Protein AF-A0A3D4Z6A3-F1 (afdb_monomer_lite)

Foldseek 3Di:
DDDDPPPDDDPDPVVVVVVVVPQDAADQVQLVVLQVVLVVCVVVLNLVSSLVSLVVSCSNPVLDLVSLVSNLVSLVSVDPDDDPVSVVSNVVSVQSSVCSVPVVSVLVVLCPDPLLVVLLVLVVQLVVDPDDVSVVVSVVVLVVCPPSNPSSVVVVVVVVVVVCVVPVPDDPPDDPPDDDDDD

Secondary structure (DSSP, 8-state):
---------PPPHHHHHHHHHHSPP--HHHHHHHHHHHHHHHHTT-HHHHHHHHHHHHHH-TT-HHHHHHHHHHHHTT-SS--HHHHHHHHHHHHHHHHHH-HHHHHHHHHTSHHHHHHHHHHHHHHT-SSHHHHHHHHHHHHHTGGGGHHHHHHHHHHHHHHHHT-TT--TT--TTPPP---

Sequence (183 aa):
MSENPSSKRPWPNFLWTELMKETPPFDPKKALQHESKGDDLVRQGKFREAVAEYKKSEALNPERPEIYEKLIETHAHHEAEWSEEDFSDSMTWTMRRQELQNPRLRLVHETFSVEYREIHRLLQSLMMAGGEEQENQCLEKILEYGETAVVPMLHFLLSIKSLTEQNPDFDPGSDPSSPPLSS

Radius of gyration: 24.45 Å; chains: 1; bounding box: 58×48×70 Å

pLDDT: mean 79.14, std 19.01, range [31.8, 98.31]

Structure (mmCIF, N/CA/C/O backbone):
data_AF-A0A3D4Z6A3-F1
#
_entry.id   AF-A0A3D4Z6A3-F1
#
loop_
_atom_site.group_PDB
_atom_site.id
_atom_site.type_symbol
_atom_site.label_atom_id
_atom_site.label_alt_id
_atom_site.label_comp_id
_atom_site.label_asym_id
_atom_site.label_entity_id
_atom_site.label_seq_id
_atom_site.pdbx_PDB_ins_code
_atom_site.Cartn_x
_atom_site.Cartn_y
_atom_site.Cartn_z
_atom_site.occupancy
_atom_site.B_iso_or_equiv
_atom_site.auth_seq_id
_atom_site.auth_comp_id
_atom_site.auth_asym_id
_atom_site.auth_atom_id
_atom_site.pdbx_PDB_model_num
ATOM 1 N N . MET A 1 1 ? -29.209 33.368 6.921 1.00 32.88 1 MET A N 1
ATOM 2 C CA . MET A 1 1 ? -28.791 32.195 6.122 1.00 32.88 1 MET A CA 1
ATOM 3 C C . MET A 1 1 ? -27.405 31.795 6.597 1.00 32.88 1 MET A C 1
ATOM 5 O O . MET A 1 1 ? -26.478 32.567 6.420 1.00 32.88 1 MET A O 1
ATOM 9 N N . SER A 1 2 ? -27.358 30.878 7.561 1.00 35.69 2 SER A N 1
ATOM 10 C CA . SER A 1 2 ? -27.086 29.435 7.394 1.00 35.69 2 SER A CA 1
ATOM 11 C C . SER A 1 2 ? -25.588 29.146 7.498 1.00 35.69 2 SER A C 1
ATOM 13 O O . SER A 1 2 ? -24.849 29.212 6.518 1.00 35.69 2 SER A O 1
ATOM 15 N N . GLU A 1 3 ? -25.182 28.856 8.730 1.00 33.69 3 GLU A N 1
ATOM 16 C CA . GLU A 1 3 ? -23.912 28.239 9.096 1.00 33.69 3 GLU A CA 1
ATOM 17 C C . GLU A 1 3 ? -23.702 26.941 8.302 1.00 33.69 3 GLU A C 1
ATOM 19 O O . GLU A 1 3 ? -24.630 26.145 8.155 1.00 33.69 3 GLU A O 1
ATOM 24 N N . ASN A 1 4 ? -22.480 26.712 7.816 1.00 31.80 4 ASN A N 1
ATOM 25 C CA . ASN A 1 4 ? -22.032 25.388 7.392 1.00 31.80 4 ASN A CA 1
ATOM 26 C C . ASN A 1 4 ? -21.070 24.837 8.465 1.00 31.80 4 ASN A C 1
ATOM 28 O O . ASN A 1 4 ? -19.925 25.293 8.546 1.00 31.80 4 ASN A O 1
ATOM 32 N N . PRO A 1 5 ? -21.507 23.890 9.312 1.00 39.41 5 PRO A N 1
ATOM 33 C CA . PRO A 1 5 ? -20.696 23.337 10.382 1.00 39.41 5 PRO A CA 1
ATOM 34 C C . PRO A 1 5 ? -19.838 22.186 9.841 1.00 39.41 5 PRO A C 1
ATOM 36 O O . PRO A 1 5 ? -20.183 21.014 9.959 1.00 39.41 5 PRO A O 1
ATOM 39 N N . SER A 1 6 ? -18.694 22.503 9.235 1.00 36.62 6 SER A N 1
ATOM 40 C CA . SER A 1 6 ? -17.632 21.514 8.949 1.00 36.62 6 SER A CA 1
ATOM 41 C C . SER A 1 6 ? -16.214 22.066 9.139 1.00 36.62 6 SER A C 1
ATOM 43 O O . SER A 1 6 ? -15.229 21.429 8.781 1.00 36.62 6 SER A O 1
ATOM 45 N N . SER A 1 7 ? -16.078 23.211 9.812 1.00 44.72 7 SER A N 1
ATOM 46 C CA . SER A 1 7 ? -14.811 23.649 10.397 1.00 44.72 7 SER A CA 1
ATOM 47 C C . SER A 1 7 ? -14.502 22.827 11.657 1.00 44.72 7 SER A C 1
ATOM 49 O O . SER A 1 7 ? -14.755 23.267 12.781 1.00 44.72 7 SER A O 1
ATOM 51 N N . LYS A 1 8 ? -13.975 21.609 11.501 1.00 40.44 8 LYS A N 1
ATOM 52 C CA . LYS A 1 8 ? -13.436 20.830 12.625 1.00 40.44 8 LYS A CA 1
ATOM 53 C C . LYS A 1 8 ? -11.992 20.412 12.340 1.00 40.44 8 LYS A C 1
ATOM 55 O O . LYS A 1 8 ? -11.734 19.357 11.788 1.00 40.44 8 LYS A O 1
ATOM 60 N N . ARG A 1 9 ? -11.107 21.309 12.798 1.00 38.12 9 ARG A N 1
ATOM 61 C CA . ARG A 1 9 ? -9.661 21.201 13.076 1.00 38.12 9 ARG A CA 1
ATOM 62 C C . ARG A 1 9 ? -8.743 20.861 11.885 1.00 38.12 9 ARG A C 1
ATOM 64 O O . ARG A 1 9 ? -8.628 19.693 11.534 1.00 38.12 9 ARG A O 1
ATOM 71 N N . PRO A 1 10 ? -8.011 21.842 11.314 1.00 37.41 10 PRO A N 1
ATOM 72 C CA . PRO A 1 10 ? -6.866 21.518 10.472 1.00 37.41 10 PRO A CA 1
ATOM 73 C C . PRO A 1 10 ? -5.794 20.872 11.360 1.00 37.41 10 PRO A C 1
ATOM 75 O O . PRO A 1 10 ? -5.554 21.338 12.477 1.00 37.41 10 PRO A O 1
ATOM 78 N N . TRP A 1 11 ? -5.179 19.785 10.898 1.00 34.56 11 TRP A N 1
ATOM 79 C CA . TRP A 1 11 ? -4.056 19.164 11.603 1.00 34.56 11 TRP A CA 1
ATOM 80 C C . TRP A 1 11 ? -2.927 20.178 11.849 1.00 34.56 11 TRP A C 1
ATOM 82 O O . TRP A 1 11 ? -2.857 21.186 11.135 1.00 34.56 11 TRP A O 1
ATOM 92 N N . PRO A 1 12 ? -2.033 19.938 12.830 1.00 40.72 12 PRO A N 1
ATOM 93 C CA . PRO A 1 12 ? -0.896 20.813 13.079 1.00 40.72 12 PRO A CA 1
ATOM 94 C C . PRO A 1 12 ? -0.145 21.087 11.775 1.00 40.72 12 PRO A C 1
ATOM 96 O O . PRO A 1 12 ? 0.297 20.159 11.101 1.00 40.72 12 PRO A O 1
ATOM 99 N N . ASN A 1 13 ? -0.012 22.369 11.428 1.00 44.50 13 ASN A N 1
ATOM 100 C CA . ASN A 1 13 ? 0.538 22.853 10.156 1.00 44.50 13 ASN A CA 1
ATOM 101 C C . ASN A 1 13 ? 1.899 22.209 9.802 1.00 44.50 13 ASN A C 1
ATOM 103 O O . ASN A 1 13 ? 2.222 22.056 8.632 1.00 44.50 13 ASN A O 1
ATOM 107 N N . PHE A 1 14 ? 2.660 21.789 10.820 1.00 48.56 14 PHE A N 1
ATOM 108 C CA . PHE A 1 14 ? 3.956 21.122 10.701 1.00 48.56 14 PHE A CA 1
ATOM 109 C C . PHE A 1 14 ? 3.885 19.701 10.102 1.00 48.56 14 PHE A C 1
ATOM 111 O O . PHE A 1 14 ? 4.704 19.365 9.250 1.00 48.56 14 PHE A O 1
ATOM 118 N N . LEU A 1 15 ? 2.890 18.886 10.484 1.00 44.31 15 LEU A N 1
ATOM 119 C CA . LEU A 1 15 ? 2.726 17.521 9.955 1.00 44.31 15 LEU A CA 1
ATOM 120 C C . LEU A 1 15 ? 2.348 17.549 8.469 1.00 44.31 15 LEU A C 1
ATOM 122 O O . LEU A 1 15 ? 2.907 16.800 7.676 1.00 44.31 15 LEU A O 1
ATOM 126 N N . TRP A 1 16 ? 1.474 18.479 8.074 1.00 43.03 16 TRP A N 1
ATOM 127 C CA . TRP A 1 16 ? 1.126 18.698 6.668 1.00 43.03 16 TRP A CA 1
ATOM 128 C C . TRP A 1 16 ? 2.313 19.165 5.825 1.00 43.03 16 TRP A C 1
ATOM 130 O O . TRP A 1 16 ? 2.461 18.727 4.688 1.00 43.03 16 TRP A O 1
ATOM 140 N N . THR A 1 17 ? 3.158 20.055 6.356 1.00 47.03 17 THR A N 1
ATOM 141 C CA . THR A 1 17 ? 4.336 20.545 5.626 1.00 47.03 17 THR A CA 1
ATOM 142 C C . THR A 1 17 ? 5.420 19.491 5.457 1.00 47.03 17 THR A C 1
ATOM 144 O O . THR A 1 17 ? 6.102 19.510 4.436 1.00 47.03 17 THR A O 1
ATOM 147 N N . GLU A 1 18 ? 5.584 18.587 6.423 1.00 44.62 18 GLU A N 1
ATOM 148 C CA . GLU A 1 18 ? 6.574 17.513 6.326 1.00 44.62 18 GLU A CA 1
ATOM 149 C C . GLU A 1 18 ? 6.076 16.395 5.398 1.00 44.62 18 GLU A C 1
ATOM 151 O O . GLU A 1 18 ? 6.792 16.000 4.482 1.00 44.62 18 GLU A O 1
ATOM 156 N N . LEU A 1 19 ? 4.796 16.014 5.510 1.00 44.91 19 LEU A N 1
ATOM 157 C CA . LEU A 1 19 ? 4.151 15.068 4.594 1.00 44.91 19 LEU A CA 1
ATOM 158 C C . LEU A 1 19 ? 4.207 15.561 3.135 1.00 44.91 19 LEU A C 1
ATOM 160 O O . LEU A 1 19 ? 4.555 14.799 2.240 1.00 44.91 19 LEU A O 1
ATOM 164 N N . MET A 1 20 ? 3.939 16.852 2.890 1.00 50.41 20 MET A N 1
ATOM 165 C CA . MET A 1 20 ? 4.001 17.434 1.541 1.00 50.41 20 MET A CA 1
ATOM 166 C C . MET A 1 20 ? 5.423 17.578 0.976 1.00 50.41 20 MET A C 1
ATOM 168 O O . MET A 1 20 ? 5.575 17.697 -0.239 1.00 50.41 20 MET A O 1
ATOM 172 N N . LYS A 1 21 ? 6.465 17.593 1.820 1.00 54.28 21 LYS A N 1
ATOM 173 C CA . LYS A 1 21 ? 7.863 17.603 1.356 1.00 54.28 21 LYS A CA 1
ATOM 174 C C . LYS A 1 21 ? 8.320 16.235 0.867 1.00 54.28 21 LYS A C 1
ATOM 176 O O . LYS A 1 21 ? 9.133 16.179 -0.052 1.00 54.28 21 LYS A O 1
ATOM 181 N N . GLU A 1 22 ? 7.835 15.165 1.490 1.00 54.81 22 GLU A N 1
ATOM 182 C CA . GLU A 1 22 ? 8.218 13.797 1.134 1.00 54.81 22 GLU A CA 1
ATOM 183 C C . GLU A 1 22 ? 7.355 13.210 0.015 1.00 54.81 22 GLU A C 1
ATOM 185 O O . GLU A 1 22 ? 7.811 12.327 -0.710 1.00 54.81 22 GLU A O 1
ATOM 190 N N . THR A 1 23 ? 6.140 13.727 -0.198 1.00 55.72 23 THR A N 1
ATOM 191 C CA . THR A 1 23 ? 5.324 13.337 -1.352 1.00 55.72 23 THR A CA 1
ATOM 192 C C . THR A 1 23 ? 5.882 13.947 -2.640 1.00 55.72 23 THR A C 1
ATOM 194 O O . THR A 1 23 ? 5.944 15.178 -2.751 1.00 55.72 23 THR A O 1
ATOM 197 N N . PRO A 1 24 ? 6.240 13.135 -3.652 1.00 65.44 24 PRO A N 1
ATOM 198 C CA . PRO A 1 24 ? 6.559 13.647 -4.976 1.00 65.44 24 PRO A CA 1
ATOM 199 C C . PRO A 1 24 ? 5.404 14.517 -5.499 1.00 65.44 24 PRO A C 1
ATOM 201 O O . PRO A 1 24 ? 4.237 14.196 -5.258 1.00 65.44 24 PRO A O 1
ATOM 204 N N . PRO A 1 25 ? 5.689 15.620 -6.215 1.00 78.38 25 PRO A N 1
ATOM 205 C CA . PRO A 1 25 ? 4.638 16.478 -6.736 1.00 78.38 25 PRO A CA 1
ATOM 206 C C . PRO A 1 25 ? 3.747 15.685 -7.692 1.00 78.38 25 PRO A C 1
ATOM 208 O O . PRO A 1 25 ? 4.218 15.161 -8.701 1.00 78.38 25 PRO A O 1
ATOM 211 N N . PHE A 1 26 ? 2.456 15.626 -7.378 1.00 86.75 26 PHE A N 1
ATOM 212 C CA . PHE A 1 26 ? 1.457 15.006 -8.235 1.00 86.75 26 PHE A CA 1
ATOM 213 C C . PHE A 1 26 ? 1.361 15.768 -9.566 1.00 86.75 26 PHE A C 1
ATOM 215 O O . PHE A 1 26 ? 0.979 16.939 -9.599 1.00 86.75 26 PHE A O 1
ATOM 222 N N . ASP A 1 27 ? 1.714 15.108 -10.669 1.00 92.50 27 ASP A N 1
ATOM 223 C CA . ASP A 1 27 ? 1.652 15.673 -12.021 1.00 92.50 27 ASP A CA 1
ATOM 224 C C . ASP A 1 27 ? 1.249 14.587 -13.031 1.00 92.50 27 ASP A C 1
ATOM 226 O O . ASP A 1 27 ? 2.104 13.913 -13.618 1.00 92.50 27 ASP A O 1
ATOM 230 N N . PRO A 1 28 ? -0.061 14.428 -13.290 1.00 92.69 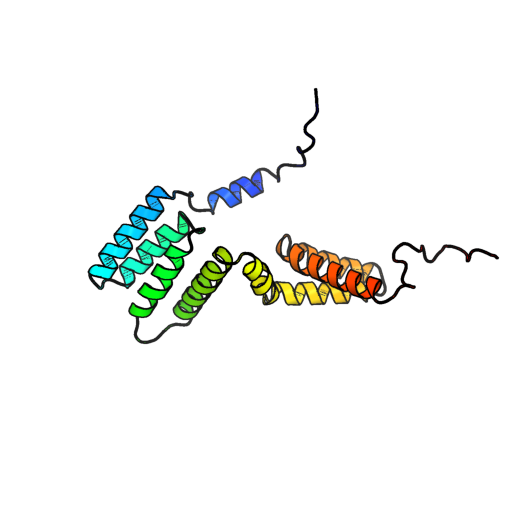28 PRO A N 1
ATOM 231 C CA . PRO A 1 28 ? -0.567 13.425 -14.220 1.00 92.69 28 PRO A CA 1
ATOM 232 C C . PRO A 1 28 ? -0.039 13.574 -15.647 1.00 92.69 28 PRO A C 1
ATOM 234 O O . PRO A 1 28 ? 0.096 12.578 -16.352 1.00 92.69 28 PRO A O 1
ATOM 237 N N . LYS A 1 29 ? 0.265 14.796 -16.104 1.00 94.81 29 LYS A N 1
ATOM 238 C CA . LYS A 1 29 ? 0.759 15.006 -17.473 1.00 94.81 29 LYS A CA 1
ATOM 239 C C . LYS A 1 29 ? 2.190 14.517 -17.599 1.00 94.81 29 LYS A C 1
ATOM 241 O O . LYS A 1 29 ? 2.522 13.836 -18.567 1.00 94.81 29 LYS A O 1
ATOM 246 N N . LYS A 1 30 ? 3.027 14.852 -16.621 1.00 94.75 30 LYS A N 1
ATOM 247 C CA . LYS A 1 30 ? 4.406 14.373 -16.567 1.00 94.75 30 LYS A CA 1
ATOM 248 C C . LYS A 1 30 ? 4.463 12.865 -16.318 1.00 94.75 30 LYS A C 1
ATOM 250 O O . LYS A 1 30 ? 5.307 12.199 -16.911 1.00 94.75 30 LYS A O 1
ATOM 255 N N . ALA A 1 31 ? 3.529 12.314 -15.542 1.00 95.25 31 ALA A N 1
ATOM 256 C CA . ALA A 1 31 ? 3.371 10.869 -15.393 1.00 95.25 31 ALA A CA 1
ATOM 257 C C . ALA A 1 31 ? 3.165 10.182 -16.757 1.00 95.25 31 ALA A C 1
ATOM 259 O O . ALA A 1 31 ? 3.951 9.317 -17.130 1.00 95.25 31 ALA A O 1
ATOM 260 N N . LEU A 1 32 ? 2.203 10.654 -17.564 1.00 96.06 32 LEU A N 1
ATOM 261 C CA . LEU A 1 32 ? 1.944 10.122 -18.914 1.00 96.06 32 LEU A CA 1
ATOM 262 C C . LEU A 1 32 ? 3.156 10.232 -19.861 1.00 96.06 32 LEU A C 1
ATOM 264 O O . LEU A 1 32 ? 3.332 9.392 -20.743 1.00 96.06 32 LEU A O 1
ATOM 268 N N . GLN A 1 33 ? 4.008 11.252 -19.696 1.00 97.12 33 GLN A N 1
ATOM 269 C CA . GLN A 1 33 ? 5.253 11.371 -20.468 1.00 97.12 33 GLN A CA 1
ATOM 270 C C . GLN A 1 33 ? 6.257 10.277 -20.094 1.00 97.12 33 GLN A C 1
ATOM 272 O O . GLN A 1 33 ? 6.865 9.674 -20.978 1.00 97.12 33 GLN A O 1
ATOM 277 N N . HIS A 1 34 ? 6.422 10.017 -18.795 1.00 97.81 34 HIS A N 1
ATOM 278 C CA . HIS A 1 34 ? 7.265 8.930 -18.304 1.00 97.81 34 HIS A CA 1
ATOM 279 C C . HIS A 1 34 ? 6.723 7.559 -18.729 1.00 97.81 34 HIS A C 1
ATOM 281 O O . HIS A 1 34 ? 7.496 6.727 -19.194 1.00 97.81 34 HIS A O 1
ATOM 287 N N . GLU A 1 35 ? 5.406 7.352 -18.679 1.00 97.69 35 GLU A N 1
ATOM 288 C CA . GLU A 1 35 ? 4.758 6.147 -19.210 1.00 97.69 35 GLU A CA 1
ATOM 289 C C . GLU A 1 35 ? 5.029 5.958 -20.705 1.00 97.69 35 GLU A C 1
ATOM 291 O O . GLU A 1 35 ? 5.516 4.906 -21.104 1.00 97.69 35 GLU A O 1
ATOM 296 N N . SER A 1 36 ? 4.806 6.991 -21.524 1.00 98.06 36 SER A N 1
ATOM 297 C CA . SER A 1 36 ? 5.052 6.912 -22.972 1.00 98.06 36 SER A CA 1
ATOM 298 C C . SER A 1 36 ? 6.518 6.586 -23.274 1.00 98.06 36 SER A C 1
ATOM 300 O O . SER A 1 36 ? 6.826 5.786 -24.152 1.00 98.06 36 SER A O 1
ATOM 302 N N . LYS A 1 37 ? 7.450 7.167 -22.510 1.00 98.12 37 LYS A N 1
ATOM 303 C CA . LYS A 1 37 ? 8.876 6.851 -22.629 1.00 98.12 37 LYS A CA 1
ATOM 304 C C . LYS A 1 37 ? 9.178 5.404 -22.220 1.00 98.12 37 LYS A C 1
ATOM 306 O O . LYS A 1 37 ? 10.009 4.763 -22.859 1.00 98.12 37 LYS A O 1
ATOM 311 N N . GLY A 1 38 ? 8.519 4.893 -21.182 1.00 97.81 38 GLY A N 1
ATOM 312 C CA . GLY A 1 38 ? 8.575 3.484 -20.799 1.00 97.81 38 GLY A CA 1
ATOM 313 C C . GLY A 1 38 ? 8.100 2.574 -21.932 1.00 97.81 38 GLY A C 1
ATOM 314 O O . GLY A 1 38 ? 8.827 1.657 -22.308 1.00 97.81 38 GLY A O 1
ATOM 315 N N . ASP A 1 39 ? 6.964 2.891 -22.558 1.00 98.19 39 ASP A N 1
ATOM 316 C CA . ASP A 1 39 ? 6.419 2.141 -23.699 1.00 98.19 39 ASP A CA 1
ATOM 317 C C . ASP A 1 39 ? 7.407 2.106 -24.878 1.00 98.19 39 ASP A C 1
ATOM 319 O O . ASP A 1 39 ? 7.628 1.066 -25.506 1.00 98.19 39 ASP A O 1
ATOM 323 N N . ASP A 1 40 ? 8.058 3.233 -25.170 1.00 98.31 40 ASP A N 1
ATOM 324 C CA . ASP A 1 40 ? 9.091 3.334 -26.204 1.00 98.31 40 ASP A CA 1
ATOM 325 C C . ASP A 1 40 ? 10.314 2.455 -25.901 1.00 98.31 40 ASP A C 1
ATOM 327 O O . ASP A 1 40 ? 10.916 1.893 -26.821 1.00 98.31 40 ASP A O 1
ATOM 331 N N . LEU A 1 41 ? 10.692 2.340 -24.625 1.00 97.88 41 LEU A N 1
ATOM 332 C CA . LEU A 1 41 ? 11.811 1.518 -24.159 1.00 97.88 41 LEU A CA 1
ATOM 333 C C . LEU A 1 41 ? 11.465 0.025 -24.175 1.00 97.88 41 LEU A C 1
ATOM 335 O O . LEU A 1 41 ? 12.300 -0.776 -24.601 1.00 97.88 41 LEU A O 1
ATOM 339 N N . VAL A 1 42 ? 10.231 -0.349 -23.818 1.00 96.75 42 VAL A N 1
ATOM 340 C CA . VAL A 1 42 ? 9.718 -1.723 -23.967 1.00 96.75 42 VAL A CA 1
ATOM 341 C C . VAL A 1 42 ? 9.801 -2.161 -25.426 1.00 96.75 42 VAL A C 1
ATOM 343 O O . VAL A 1 42 ? 10.341 -3.224 -25.722 1.00 96.75 42 VAL A O 1
ATOM 346 N N . ARG A 1 43 ? 9.370 -1.306 -26.364 1.00 96.38 43 ARG A N 1
ATOM 347 C CA . ARG A 1 43 ? 9.466 -1.584 -27.810 1.00 96.38 43 ARG A CA 1
ATOM 348 C C . ARG A 1 43 ? 10.906 -1.751 -28.307 1.00 96.38 43 ARG A C 1
ATOM 350 O O . ARG A 1 43 ? 11.121 -2.388 -29.333 1.00 96.38 43 ARG A O 1
ATOM 357 N N . GLN A 1 44 ? 11.885 -1.197 -27.593 1.00 96.50 44 GLN A N 1
AT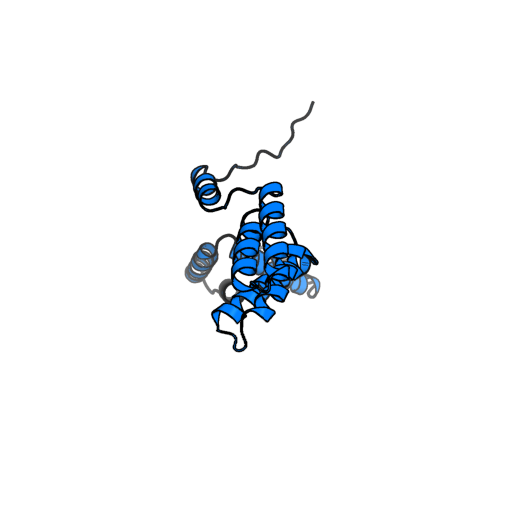OM 358 C CA . GLN A 1 44 ? 13.317 -1.373 -27.864 1.00 96.50 44 GLN A CA 1
ATOM 359 C C . GLN A 1 44 ? 13.928 -2.593 -27.149 1.00 96.50 44 GLN A C 1
ATOM 361 O O . GLN A 1 44 ? 15.123 -2.835 -27.301 1.00 96.50 44 GLN A O 1
ATOM 366 N N . GLY A 1 45 ? 13.153 -3.337 -26.351 1.00 94.31 45 GLY A N 1
ATOM 367 C CA . GLY A 1 45 ? 13.640 -4.441 -25.515 1.00 94.31 45 GLY A CA 1
ATOM 368 C C . GLY A 1 45 ? 14.430 -3.991 -24.279 1.00 94.31 45 GLY A C 1
ATOM 369 O O . GLY A 1 45 ? 15.097 -4.800 -23.639 1.00 94.31 45 GLY A O 1
ATOM 370 N N . LYS A 1 46 ? 14.384 -2.701 -23.928 1.00 95.62 46 LYS A N 1
ATOM 371 C CA . LYS A 1 46 ? 15.119 -2.111 -22.798 1.00 95.62 46 LYS A CA 1
ATOM 372 C C . LYS A 1 46 ? 14.277 -2.133 -21.523 1.00 95.62 46 LYS A C 1
ATOM 374 O O . LYS A 1 46 ? 13.932 -1.088 -20.973 1.00 95.62 46 LYS A O 1
ATOM 379 N N . PHE A 1 47 ? 13.946 -3.331 -21.048 1.00 93.69 47 PHE A N 1
ATOM 380 C CA . PHE A 1 47 ? 13.008 -3.526 -19.936 1.00 93.69 47 PHE A CA 1
ATOM 381 C C . PHE A 1 47 ? 13.449 -2.837 -18.635 1.00 93.69 47 PHE A C 1
ATOM 383 O O . PHE A 1 47 ? 12.634 -2.192 -17.984 1.00 93.69 47 PHE A O 1
ATOM 390 N N . ARG A 1 48 ? 14.747 -2.858 -18.297 1.00 92.00 48 ARG A N 1
ATOM 391 C CA . ARG A 1 48 ? 15.273 -2.192 -17.087 1.00 92.00 48 ARG A CA 1
ATOM 392 C C . ARG A 1 48 ? 15.012 -0.689 -17.076 1.00 92.00 48 ARG A C 1
ATOM 394 O O . ARG A 1 48 ? 14.562 -0.122 -16.083 1.00 92.00 48 ARG A O 1
ATOM 401 N N . GLU A 1 49 ? 15.324 -0.042 -18.195 1.00 95.12 49 GLU A N 1
ATOM 402 C CA . GLU A 1 49 ? 15.122 1.396 -18.363 1.00 95.12 49 GLU A CA 1
ATOM 403 C C . GLU A 1 49 ? 13.624 1.725 -18.388 1.00 95.12 49 GLU A C 1
ATOM 405 O O . GLU A 1 49 ? 13.214 2.735 -17.819 1.00 95.12 49 GLU A O 1
ATOM 410 N N . ALA A 1 50 ? 12.805 0.857 -18.993 1.00 97.25 50 ALA A N 1
ATOM 411 C CA . ALA A 1 50 ? 11.357 1.011 -19.012 1.00 97.25 50 ALA A CA 1
ATOM 412 C C . ALA A 1 50 ? 10.749 0.957 -17.601 1.00 97.25 50 ALA A C 1
ATOM 414 O O . ALA A 1 50 ? 10.005 1.867 -17.242 1.00 97.25 50 ALA A O 1
ATOM 415 N N . VAL A 1 51 ? 11.126 -0.023 -16.765 1.00 95.06 51 VAL A N 1
ATOM 416 C CA . VAL A 1 51 ? 10.696 -0.090 -15.353 1.00 95.06 51 VAL A CA 1
ATOM 417 C C . VAL A 1 51 ? 11.072 1.191 -14.607 1.00 95.06 51 VAL A C 1
ATOM 419 O O . VAL A 1 51 ? 10.250 1.743 -13.879 1.00 95.06 51 VAL A O 1
ATOM 422 N N . ALA A 1 52 ? 12.282 1.718 -14.819 1.00 95.06 52 ALA A N 1
ATOM 423 C CA . ALA A 1 52 ? 12.712 2.958 -14.175 1.00 95.06 52 ALA A CA 1
ATOM 424 C C . ALA A 1 52 ? 11.867 4.177 -14.592 1.00 95.06 52 ALA A C 1
ATOM 426 O O . ALA A 1 52 ? 11.632 5.068 -13.776 1.00 95.06 52 ALA A O 1
ATOM 427 N N . GLU A 1 53 ? 11.407 4.244 -15.843 1.00 97.69 53 GLU A N 1
ATOM 428 C CA . GLU A 1 53 ? 10.490 5.297 -16.292 1.00 97.69 53 GLU A CA 1
ATOM 429 C C . GLU A 1 53 ? 9.068 5.083 -15.759 1.00 97.69 53 GLU A C 1
ATOM 431 O O . GLU A 1 53 ? 8.444 6.035 -15.290 1.00 97.69 53 GLU A O 1
ATOM 436 N N . TYR A 1 54 ? 8.579 3.845 -15.704 1.00 97.25 54 TYR A N 1
ATOM 437 C CA . TYR A 1 54 ? 7.280 3.563 -15.101 1.00 97.25 54 TYR A CA 1
ATOM 438 C C . TYR A 1 54 ? 7.238 3.853 -13.596 1.00 97.25 54 TYR A C 1
ATOM 440 O O . TYR A 1 54 ? 6.263 4.447 -13.147 1.00 97.25 54 TYR A O 1
ATOM 448 N N . LYS A 1 55 ? 8.307 3.569 -12.834 1.00 95.19 55 LYS A N 1
ATOM 449 C CA . LYS A 1 55 ? 8.420 3.961 -11.412 1.00 95.19 55 LYS A CA 1
ATOM 450 C C . LYS A 1 55 ? 8.321 5.485 -11.233 1.00 95.19 55 LYS A C 1
ATOM 452 O O . LYS A 1 55 ? 7.705 5.970 -10.288 1.00 95.19 55 LYS A O 1
ATOM 457 N N . LYS A 1 56 ? 8.869 6.278 -12.166 1.00 95.81 56 LYS A N 1
ATOM 458 C CA . LYS A 1 56 ? 8.695 7.747 -12.154 1.00 95.81 56 LYS A CA 1
ATOM 459 C C . LYS A 1 56 ? 7.252 8.150 -12.446 1.00 95.81 56 LYS A C 1
ATOM 461 O O . LYS A 1 56 ? 6.754 9.089 -11.835 1.00 95.81 56 LYS A O 1
ATOM 466 N N . SER A 1 57 ? 6.586 7.465 -13.376 1.00 96.19 57 SER A N 1
ATOM 467 C CA . SER A 1 57 ? 5.166 7.697 -13.654 1.00 96.19 57 SER A CA 1
ATOM 468 C C . SER A 1 57 ? 4.292 7.359 -12.442 1.00 96.19 57 SER A C 1
ATOM 470 O O . SER A 1 57 ? 3.429 8.157 -12.088 1.00 96.19 57 SER A O 1
ATOM 472 N N . GLU A 1 58 ? 4.543 6.225 -11.785 1.00 94.69 58 GLU A N 1
ATOM 473 C CA . GLU A 1 58 ? 3.877 5.810 -10.544 1.00 94.69 58 GLU A CA 1
ATOM 474 C C . GLU A 1 58 ? 4.021 6.882 -9.457 1.00 94.69 58 GLU A C 1
ATOM 476 O O . GLU A 1 58 ? 3.022 7.323 -8.897 1.00 94.69 58 GLU A O 1
ATOM 481 N N . ALA A 1 59 ? 5.240 7.374 -9.217 1.00 91.62 59 ALA A N 1
ATOM 482 C CA . ALA A 1 59 ? 5.498 8.397 -8.204 1.00 91.62 59 ALA A CA 1
ATOM 483 C C . ALA A 1 59 ? 4.729 9.710 -8.449 1.00 91.62 59 ALA A C 1
ATOM 485 O O . ALA A 1 59 ? 4.361 10.402 -7.504 1.00 91.62 59 ALA A O 1
ATOM 486 N N . LEU A 1 60 ? 4.490 10.067 -9.715 1.00 93.50 60 LEU A N 1
ATOM 487 C CA . LEU A 1 60 ? 3.785 11.294 -10.101 1.00 93.50 60 LEU A CA 1
ATOM 488 C C . LEU A 1 60 ? 2.261 11.120 -10.162 1.00 93.50 60 LEU A C 1
ATOM 490 O O . LEU A 1 60 ? 1.538 12.115 -10.091 1.00 93.50 60 LEU A O 1
ATOM 494 N N . ASN A 1 61 ? 1.773 9.889 -10.341 1.00 91.44 61 ASN A N 1
ATOM 495 C CA . ASN A 1 61 ? 0.352 9.556 -10.355 1.00 91.44 61 ASN A CA 1
ATOM 496 C C . ASN A 1 61 ? 0.106 8.096 -9.903 1.00 91.44 61 ASN A C 1
ATOM 498 O O . ASN A 1 61 ? -0.089 7.214 -10.748 1.00 91.44 61 ASN A O 1
ATOM 502 N N . PRO A 1 62 ? 0.074 7.840 -8.581 1.00 88.94 62 PRO A N 1
ATOM 503 C CA . PRO A 1 62 ? -0.033 6.491 -8.013 1.00 88.94 62 PRO A CA 1
ATOM 504 C C . PRO A 1 62 ? -1.466 5.934 -7.999 1.00 88.94 62 PRO A C 1
ATOM 506 O O . PRO A 1 62 ? -1.711 4.835 -7.505 1.00 88.94 62 PRO A O 1
ATOM 509 N N . GLU A 1 63 ? -2.453 6.689 -8.486 1.00 89.31 63 GLU A N 1
ATOM 510 C CA . GLU A 1 63 ? -3.866 6.279 -8.473 1.00 89.31 63 GLU A CA 1
ATOM 511 C C . GLU A 1 63 ? -4.313 5.618 -9.780 1.00 89.31 63 GLU A C 1
ATOM 513 O O . GLU A 1 63 ? -5.498 5.362 -9.983 1.00 89.31 63 GLU A O 1
ATOM 518 N N . ARG A 1 64 ? -3.370 5.322 -10.677 1.00 91.19 64 ARG A N 1
ATOM 519 C CA . ARG A 1 64 ? -3.652 4.712 -11.974 1.00 91.19 64 ARG A CA 1
ATOM 520 C C . ARG A 1 64 ? -3.377 3.213 -11.975 1.00 91.19 64 ARG A C 1
ATOM 522 O O . ARG A 1 64 ? -2.214 2.831 -11.926 1.00 91.19 64 ARG A O 1
ATOM 529 N N . PRO A 1 65 ? -4.390 2.343 -12.110 1.00 90.56 65 PRO A N 1
ATOM 530 C CA . PRO A 1 65 ? -4.175 0.899 -12.187 1.00 90.56 65 PRO A CA 1
ATOM 531 C C . PRO A 1 65 ? -3.255 0.472 -13.340 1.00 90.56 65 PRO A C 1
ATOM 533 O O . PRO A 1 65 ? -2.515 -0.500 -13.201 1.00 90.56 65 PRO A O 1
ATOM 536 N N . GLU A 1 66 ? -3.282 1.198 -14.464 1.00 93.44 66 GLU A N 1
ATOM 537 C CA . GLU A 1 66 ? -2.567 0.813 -15.687 1.00 93.44 66 GLU A CA 1
ATOM 538 C C . GLU A 1 66 ? -1.045 0.864 -15.512 1.00 93.44 66 GLU A C 1
ATOM 540 O O . GLU A 1 66 ? -0.328 0.081 -16.135 1.00 93.44 66 GLU A O 1
ATOM 545 N N . ILE A 1 67 ? -0.530 1.755 -14.651 1.00 95.88 67 ILE A N 1
ATOM 546 C CA . ILE A 1 67 ? 0.921 1.856 -14.451 1.00 95.88 67 ILE A CA 1
ATOM 547 C C . ILE A 1 67 ? 1.475 0.620 -13.747 1.00 95.88 67 ILE A C 1
ATOM 549 O O . ILE A 1 67 ? 2.550 0.140 -14.095 1.00 95.88 67 ILE A O 1
ATOM 553 N N . TYR A 1 68 ? 0.711 0.064 -12.808 1.00 95.50 68 TYR A N 1
ATOM 554 C CA . TYR A 1 68 ? 1.077 -1.146 -12.082 1.00 95.50 68 TYR A CA 1
ATOM 555 C C . TYR A 1 68 ? 1.076 -2.369 -12.992 1.00 95.50 68 TYR A C 1
ATOM 557 O O . TYR A 1 68 ? 1.955 -3.215 -12.882 1.00 95.50 68 TYR A O 1
ATOM 565 N N . GLU A 1 69 ? 0.130 -2.449 -13.929 1.00 94.19 69 GLU A N 1
ATOM 566 C CA . GLU A 1 69 ? 0.126 -3.502 -14.946 1.00 94.19 69 GLU A CA 1
ATOM 567 C C . GLU A 1 69 ? 1.375 -3.431 -15.831 1.00 94.19 69 GLU A C 1
ATOM 569 O O . GLU A 1 69 ? 2.072 -4.435 -15.977 1.00 94.19 69 GLU A O 1
ATOM 574 N N . LYS A 1 70 ? 1.722 -2.233 -16.321 1.00 95.81 70 LYS A N 1
ATOM 575 C CA . LYS A 1 70 ? 2.946 -2.010 -17.105 1.00 95.81 70 LYS A CA 1
ATOM 576 C C . LYS A 1 70 ? 4.211 -2.352 -16.322 1.00 95.81 70 LYS A C 1
ATOM 578 O O . LYS A 1 70 ? 5.126 -2.944 -16.893 1.00 95.81 70 LYS A O 1
ATOM 583 N N . LEU A 1 71 ? 4.270 -2.000 -15.036 1.00 95.62 71 LEU A N 1
ATOM 584 C CA . LEU A 1 71 ? 5.386 -2.339 -14.151 1.00 95.62 71 LEU A CA 1
ATOM 585 C C . LEU A 1 71 ? 5.544 -3.853 -14.014 1.00 95.62 71 LEU A C 1
ATOM 587 O O . LEU A 1 71 ? 6.625 -4.355 -14.299 1.00 95.62 71 LEU A O 1
ATOM 591 N N . ILE A 1 72 ? 4.472 -4.572 -13.669 1.00 93.69 72 ILE A N 1
ATOM 592 C CA . ILE A 1 72 ? 4.483 -6.034 -13.497 1.00 93.69 72 ILE A CA 1
ATOM 593 C C . ILE A 1 72 ? 4.901 -6.738 -14.794 1.00 93.69 72 ILE A C 1
ATOM 595 O O . ILE A 1 72 ? 5.788 -7.589 -14.772 1.00 93.69 72 ILE A O 1
ATOM 599 N N . GLU A 1 73 ? 4.288 -6.382 -15.927 1.00 92.81 73 GLU A N 1
ATOM 600 C CA . GLU A 1 73 ? 4.581 -7.006 -17.223 1.00 92.81 73 GLU A CA 1
ATOM 601 C C . GLU A 1 73 ? 6.032 -6.754 -17.645 1.00 92.81 73 GLU A C 1
ATOM 603 O O . GLU A 1 73 ? 6.769 -7.678 -17.980 1.00 92.81 73 GLU A O 1
ATOM 608 N N . THR A 1 74 ? 6.472 -5.498 -17.579 1.00 93.25 74 THR A N 1
ATOM 609 C CA . THR A 1 74 ? 7.819 -5.108 -18.014 1.00 93.25 74 THR A CA 1
ATOM 610 C C . THR A 1 74 ? 8.894 -5.699 -17.113 1.00 93.25 74 THR A C 1
ATOM 612 O O . THR A 1 74 ? 9.946 -6.122 -17.592 1.00 93.25 74 THR A O 1
ATOM 615 N N . HIS A 1 75 ? 8.639 -5.735 -15.809 1.00 89.19 75 HIS A N 1
ATOM 616 C CA . HIS A 1 75 ? 9.550 -6.302 -14.826 1.00 89.19 75 HIS A CA 1
ATOM 617 C C . HIS A 1 75 ? 9.681 -7.821 -14.972 1.00 89.19 75 HIS A C 1
ATOM 619 O O . HIS A 1 75 ? 10.794 -8.333 -14.907 1.00 89.19 75 HIS A O 1
ATOM 625 N N . ALA A 1 76 ? 8.609 -8.533 -15.332 1.00 87.81 76 ALA A N 1
ATOM 626 C CA . ALA A 1 76 ? 8.682 -9.963 -15.640 1.00 87.81 76 ALA A CA 1
ATOM 627 C C . ALA A 1 76 ? 9.605 -10.293 -16.835 1.00 87.81 76 ALA A C 1
ATOM 629 O O . ALA A 1 76 ? 10.104 -11.412 -16.935 1.00 87.81 76 ALA A O 1
ATOM 630 N N . HIS A 1 77 ? 9.863 -9.330 -17.727 1.00 85.00 77 HIS A N 1
ATOM 631 C CA . HIS A 1 77 ? 10.813 -9.466 -18.838 1.00 85.00 77 HIS A CA 1
ATOM 632 C C . HIS A 1 77 ? 12.260 -9.090 -18.481 1.00 85.00 77 HIS A C 1
ATOM 634 O O . HIS A 1 77 ? 13.156 -9.259 -19.310 1.00 85.00 77 HIS A O 1
ATOM 640 N N . HIS A 1 78 ? 12.493 -8.546 -17.285 1.00 72.06 78 HIS A N 1
ATOM 641 C CA . HIS A 1 78 ? 13.776 -7.985 -16.884 1.00 72.06 78 HIS A CA 1
ATOM 642 C C . HIS A 1 78 ? 14.827 -9.066 -16.573 1.00 72.06 78 HIS A C 1
ATOM 644 O O . HIS A 1 78 ? 15.972 -8.897 -16.993 1.00 72.06 78 HIS A O 1
ATOM 650 N N . GLU A 1 79 ? 14.469 -10.181 -15.911 1.00 65.88 79 GLU A N 1
ATOM 651 C CA . GLU A 1 79 ? 15.439 -11.195 -15.449 1.00 65.88 79 GLU A CA 1
ATOM 652 C C . GLU A 1 79 ? 14.917 -12.646 -15.465 1.00 65.88 79 GLU A C 1
ATOM 654 O O . GLU A 1 79 ? 13.723 -12.909 -15.330 1.00 65.88 79 GLU A O 1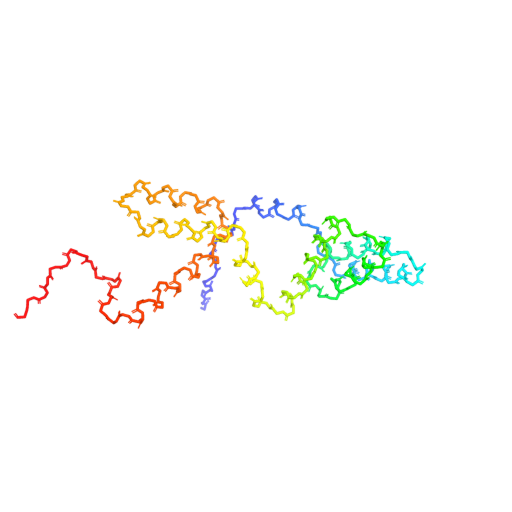
ATOM 659 N N . ALA A 1 80 ? 15.842 -13.602 -15.640 1.00 67.69 80 ALA A N 1
ATOM 660 C CA . ALA A 1 80 ? 15.561 -15.043 -15.641 1.00 67.69 80 ALA A CA 1
ATOM 661 C C . ALA A 1 80 ? 15.450 -15.645 -14.226 1.00 67.69 80 ALA A C 1
ATOM 663 O O . ALA A 1 80 ? 14.820 -16.689 -14.062 1.00 67.69 80 ALA A O 1
ATOM 664 N N . G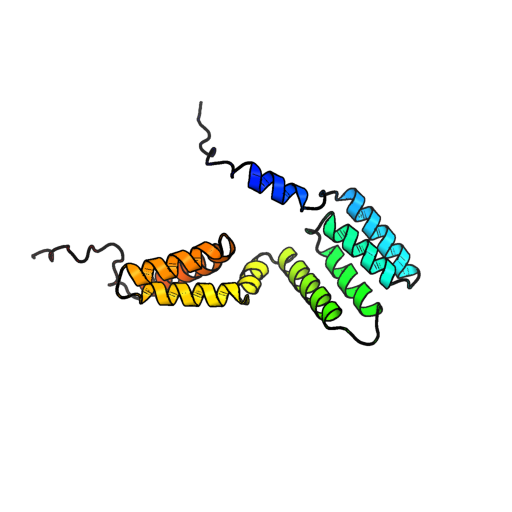LU A 1 81 ? 16.037 -14.992 -13.219 1.00 78.62 81 GLU A N 1
ATOM 665 C CA . GLU A 1 81 ? 15.895 -15.337 -11.802 1.00 78.62 81 GLU A CA 1
ATOM 666 C C . GLU A 1 81 ? 15.443 -14.095 -11.037 1.00 78.62 81 GLU A C 1
ATOM 668 O O . GLU A 1 81 ? 15.980 -13.016 -11.251 1.00 78.62 81 GLU A O 1
ATOM 673 N N . TRP A 1 82 ? 14.432 -14.235 -10.181 1.00 82.38 82 TRP A N 1
ATOM 674 C CA . TRP A 1 82 ? 13.917 -13.127 -9.378 1.00 82.38 82 TRP A CA 1
ATOM 675 C C . TRP A 1 82 ? 14.690 -13.014 -8.069 1.00 82.38 82 TRP A C 1
ATOM 677 O O . TRP A 1 82 ? 14.837 -14.006 -7.348 1.00 82.38 82 TRP A O 1
ATOM 687 N N . SER A 1 83 ? 15.125 -11.801 -7.731 1.00 86.94 83 SER A N 1
ATOM 688 C CA . SER A 1 83 ? 15.585 -11.490 -6.380 1.00 86.94 83 SER A CA 1
ATOM 689 C C . SER A 1 83 ? 14.411 -11.352 -5.398 1.00 86.94 83 SER A C 1
ATOM 691 O O . SER A 1 83 ? 13.237 -11.298 -5.772 1.00 86.94 83 SER A O 1
ATOM 693 N N . GLU A 1 84 ? 14.721 -11.285 -4.103 1.00 85.12 84 GLU A N 1
ATOM 694 C CA . GLU A 1 84 ? 13.719 -10.996 -3.069 1.00 85.12 84 GLU A CA 1
ATOM 695 C C . GLU A 1 84 ? 13.090 -9.603 -3.254 1.00 85.12 84 GLU A C 1
ATOM 697 O O . GLU A 1 84 ? 11.887 -9.430 -3.054 1.00 85.12 84 GLU A O 1
ATOM 702 N N . GLU A 1 85 ? 13.883 -8.628 -3.707 1.00 84.69 85 GLU A N 1
ATOM 703 C CA . GLU A 1 85 ? 13.413 -7.276 -4.022 1.00 84.69 85 GLU A CA 1
ATOM 704 C C . GLU A 1 85 ? 12.434 -7.297 -5.203 1.00 84.69 85 GLU A C 1
ATOM 706 O O . GLU A 1 85 ? 11.355 -6.717 -5.121 1.00 84.69 85 GLU A O 1
ATOM 711 N N . ASP A 1 86 ? 12.754 -8.056 -6.253 1.00 85.38 86 ASP A N 1
ATOM 712 C CA . ASP A 1 86 ? 11.897 -8.231 -7.430 1.00 85.38 86 ASP A CA 1
ATOM 713 C C . ASP A 1 86 ? 10.538 -8.841 -7.074 1.00 85.38 86 ASP A C 1
ATOM 715 O O . ASP A 1 86 ? 9.490 -8.391 -7.547 1.00 85.38 86 ASP A O 1
ATOM 719 N N . PHE A 1 87 ? 10.544 -9.853 -6.204 1.00 85.25 87 PHE A N 1
ATOM 720 C CA . PHE A 1 87 ? 9.315 -10.448 -5.694 1.00 85.25 87 PHE A CA 1
ATOM 721 C C . PHE A 1 87 ? 8.490 -9.438 -4.882 1.00 85.25 87 PHE A C 1
ATOM 723 O O . PHE A 1 87 ? 7.275 -9.337 -5.072 1.00 85.25 87 PHE A O 1
ATOM 730 N N . SER A 1 88 ? 9.146 -8.680 -4.001 1.00 85.06 88 SER A N 1
ATOM 731 C CA . SER A 1 88 ? 8.505 -7.667 -3.158 1.00 85.06 88 SER A CA 1
ATOM 732 C C . SER A 1 88 ? 7.862 -6.546 -3.983 1.00 85.06 88 SER A C 1
ATOM 734 O O . SER A 1 88 ? 6.692 -6.209 -3.767 1.00 85.06 88 SER A O 1
ATOM 736 N N . ASP A 1 89 ? 8.578 -6.012 -4.975 1.00 86.69 89 ASP A N 1
ATOM 737 C CA . ASP A 1 89 ? 8.079 -4.986 -5.897 1.00 86.69 89 ASP A CA 1
ATOM 738 C C . ASP A 1 89 ? 6.851 -5.495 -6.669 1.00 86.69 89 ASP A C 1
ATOM 740 O O . ASP A 1 89 ? 5.798 -4.851 -6.686 1.00 86.69 89 ASP A O 1
ATOM 744 N N . SER A 1 90 ? 6.946 -6.701 -7.237 1.00 89.00 90 SER A N 1
ATOM 745 C CA . SER A 1 90 ? 5.854 -7.324 -7.992 1.00 89.00 90 SER A CA 1
ATOM 746 C C . SER A 1 90 ? 4.600 -7.549 -7.138 1.00 89.00 90 SER A C 1
ATOM 748 O O . SER A 1 90 ? 3.473 -7.274 -7.576 1.00 89.00 90 SER A O 1
ATOM 750 N N . MET A 1 91 ? 4.779 -7.987 -5.887 1.00 88.31 91 MET A N 1
ATOM 751 C CA . MET A 1 91 ? 3.682 -8.136 -4.931 1.00 88.31 91 MET A CA 1
ATOM 752 C C . MET A 1 91 ? 3.053 -6.782 -4.601 1.00 88.31 91 MET A C 1
ATOM 754 O O . MET A 1 91 ? 1.829 -6.644 -4.636 1.00 88.31 91 MET A O 1
ATOM 758 N N . THR A 1 92 ? 3.882 -5.771 -4.346 1.00 87.44 92 THR A N 1
ATOM 759 C CA . THR A 1 92 ? 3.442 -4.408 -4.030 1.00 87.44 92 THR A CA 1
ATOM 760 C C . THR A 1 92 ? 2.585 -3.834 -5.153 1.00 87.44 92 THR A C 1
ATOM 762 O O . THR A 1 92 ? 1.456 -3.401 -4.911 1.00 87.44 92 THR A O 1
ATOM 765 N N . TRP A 1 93 ? 3.051 -3.905 -6.401 1.00 92.19 93 TRP A N 1
ATOM 766 C CA . TRP A 1 93 ? 2.279 -3.438 -7.553 1.00 92.19 93 TRP A CA 1
ATOM 767 C C . TRP A 1 93 ? 0.995 -4.235 -7.760 1.00 92.19 93 TRP A C 1
ATOM 769 O O . TRP A 1 93 ? -0.046 -3.662 -8.090 1.00 92.19 93 TRP A O 1
ATOM 779 N N . THR A 1 94 ? 1.037 -5.551 -7.540 1.00 90.25 94 THR A N 1
ATOM 780 C CA . THR A 1 94 ? -0.141 -6.414 -7.677 1.00 90.25 94 THR A CA 1
ATOM 781 C C . THR A 1 94 ? -1.220 -6.046 -6.667 1.00 90.25 94 THR A C 1
ATOM 783 O O . THR A 1 94 ? -2.371 -5.841 -7.067 1.00 90.25 94 THR A O 1
ATOM 786 N N . MET A 1 95 ? -0.857 -5.911 -5.389 1.00 85.75 95 MET A N 1
ATOM 787 C CA . MET A 1 95 ? -1.775 -5.475 -4.334 1.00 85.75 95 MET A CA 1
ATOM 788 C C . MET A 1 95 ? -2.330 -4.093 -4.656 1.00 85.75 95 MET A C 1
ATOM 790 O O . MET A 1 95 ? -3.545 -3.894 -4.650 1.00 85.75 95 MET A O 1
ATOM 794 N N . ARG A 1 96 ? -1.458 -3.155 -5.039 1.00 87.88 96 ARG A N 1
ATOM 795 C CA . ARG A 1 96 ? -1.865 -1.780 -5.304 1.00 87.88 96 ARG A CA 1
ATOM 796 C C . ARG A 1 96 ? -2.844 -1.669 -6.471 1.00 87.88 96 ARG A C 1
ATOM 798 O O . ARG A 1 96 ? -3.867 -0.994 -6.358 1.00 87.88 96 ARG A O 1
ATOM 805 N N . ARG A 1 97 ? -2.593 -2.394 -7.563 1.00 91.25 97 ARG A N 1
ATOM 806 C CA . ARG A 1 97 ? -3.515 -2.498 -8.704 1.00 91.25 97 ARG A CA 1
ATOM 807 C C . ARG A 1 97 ? -4.885 -3.031 -8.279 1.00 91.25 97 ARG A C 1
ATOM 809 O O . ARG A 1 97 ? -5.906 -2.469 -8.671 1.00 91.25 97 ARG A O 1
ATOM 816 N N . GLN A 1 98 ? -4.911 -4.099 -7.481 1.00 88.00 98 GLN A N 1
ATOM 817 C CA . GLN A 1 98 ? -6.150 -4.714 -7.000 1.00 88.00 98 GLN A CA 1
ATOM 818 C C . GLN A 1 98 ? -6.953 -3.773 -6.097 1.00 88.00 98 GLN A C 1
ATOM 820 O O . GLN A 1 98 ? -8.172 -3.699 -6.227 1.00 88.00 98 GLN A O 1
ATOM 825 N N . GLU A 1 99 ? -6.286 -3.024 -5.221 1.00 85.69 99 GLU A N 1
ATOM 826 C CA . GLU A 1 99 ? -6.924 -2.034 -4.349 1.00 85.69 99 GLU A CA 1
ATOM 827 C C . GLU A 1 99 ? -7.569 -0.893 -5.130 1.00 85.69 99 GLU A C 1
ATOM 829 O O . GLU A 1 99 ? -8.680 -0.476 -4.803 1.00 85.69 99 GLU A O 1
ATOM 834 N N . LEU A 1 100 ? -6.895 -0.400 -6.173 1.00 85.12 100 LEU A N 1
ATOM 835 C CA . LEU A 1 100 ? -7.438 0.654 -7.029 1.00 85.12 100 LEU A CA 1
ATOM 836 C C . LEU A 1 100 ? -8.652 0.167 -7.833 1.00 85.12 100 LEU A C 1
ATOM 838 O O . LEU A 1 100 ? -9.586 0.931 -8.062 1.00 85.12 100 LEU A O 1
ATOM 842 N N . GLN A 1 101 ? -8.668 -1.106 -8.237 1.00 84.12 101 GLN A N 1
ATOM 843 C CA . GLN A 1 101 ? -9.792 -1.710 -8.964 1.00 84.12 101 GLN A CA 1
ATOM 844 C C . GLN A 1 101 ? -10.954 -2.113 -8.047 1.00 84.12 101 GLN A C 1
ATOM 846 O O . GLN A 1 101 ? -12.118 -2.043 -8.443 1.00 84.12 101 GLN A O 1
ATOM 851 N N . ASN A 1 102 ? -10.657 -2.542 -6.823 1.00 84.94 102 ASN A N 1
ATOM 852 C CA . ASN A 1 102 ? -11.640 -2.920 -5.821 1.00 84.94 102 ASN A CA 1
ATOM 853 C C . ASN A 1 102 ? -11.243 -2.335 -4.458 1.00 84.94 102 ASN A C 1
ATOM 855 O O . ASN A 1 102 ? -10.529 -2.987 -3.691 1.00 84.94 102 ASN A O 1
ATOM 859 N N . PRO A 1 103 ? -11.775 -1.152 -4.099 1.00 75.56 103 PRO A N 1
ATOM 860 C CA . PRO A 1 103 ? -11.429 -0.470 -2.853 1.00 75.56 103 PRO A CA 1
ATOM 861 C C . PRO A 1 103 ? -11.673 -1.294 -1.582 1.00 75.56 103 PRO A C 1
ATOM 863 O O . PRO A 1 103 ? -11.053 -1.031 -0.554 1.00 75.56 103 PRO A O 1
ATOM 866 N N . ARG A 1 104 ? -12.543 -2.317 -1.628 1.00 76.19 104 ARG A N 1
ATOM 867 C CA . ARG A 1 104 ? -12.755 -3.225 -0.488 1.00 76.19 104 ARG A CA 1
ATOM 868 C C . ARG A 1 104 ? -11.546 -4.114 -0.203 1.00 76.19 104 ARG A C 1
ATOM 870 O O . ARG A 1 104 ? -11.382 -4.531 0.937 1.00 76.19 104 ARG A O 1
ATOM 877 N N . LEU A 1 105 ? -10.709 -4.400 -1.202 1.00 76.62 105 LEU A N 1
ATOM 878 C CA . LEU A 1 105 ? -9.513 -5.224 -1.014 1.00 76.62 105 LEU A CA 1
ATOM 879 C C . LEU A 1 105 ? -8.463 -4.535 -0.155 1.00 76.62 105 LEU A C 1
ATOM 881 O O . LEU A 1 105 ? -7.766 -5.226 0.574 1.00 76.62 105 LEU A O 1
ATOM 885 N N . ARG A 1 106 ? -8.419 -3.198 -0.143 1.00 71.56 106 ARG A N 1
ATOM 886 C CA . ARG A 1 106 ? -7.517 -2.449 0.742 1.00 71.56 106 ARG A CA 1
ATOM 887 C C . ARG A 1 106 ? -7.722 -2.831 2.206 1.00 71.56 106 ARG A C 1
ATOM 889 O O . ARG A 1 106 ? -6.762 -3.121 2.906 1.00 71.56 106 ARG A O 1
ATOM 896 N N . LEU A 1 107 ? -8.983 -2.919 2.630 1.00 70.81 107 LEU A N 1
ATOM 897 C CA . LEU A 1 107 ? -9.343 -3.329 3.990 1.00 70.81 107 LEU A CA 1
ATOM 898 C C . LEU A 1 107 ? -8.948 -4.783 4.269 1.00 70.81 107 LEU A C 1
ATOM 900 O O . LEU A 1 107 ? -8.515 -5.113 5.366 1.00 70.81 107 LEU A O 1
ATOM 904 N N . VAL A 1 108 ? -9.087 -5.661 3.274 1.00 74.56 108 VAL A N 1
ATOM 905 C CA . VAL A 1 108 ? -8.699 -7.070 3.398 1.00 74.56 108 VAL A CA 1
ATOM 906 C C . VAL A 1 108 ? -7.178 -7.206 3.505 1.00 74.56 108 VAL A C 1
ATOM 908 O O . VAL A 1 108 ? -6.702 -7.911 4.388 1.00 74.56 108 VAL A O 1
ATOM 911 N N . HIS A 1 109 ? -6.401 -6.506 2.678 1.00 72.19 109 HIS A N 1
ATOM 912 C CA . HIS A 1 109 ? -4.938 -6.511 2.759 1.00 72.19 109 HIS A CA 1
ATOM 913 C C . HIS A 1 109 ? -4.443 -5.973 4.101 1.00 72.19 109 HIS A C 1
ATOM 915 O O . HIS A 1 109 ? -3.573 -6.578 4.724 1.00 72.19 109 HIS A O 1
ATOM 921 N N . GLU A 1 110 ? -5.062 -4.902 4.596 1.00 74.94 110 GLU A N 1
ATOM 922 C CA . GLU A 1 110 ? -4.747 -4.332 5.903 1.00 74.94 110 GLU A CA 1
ATOM 923 C C . GLU A 1 110 ? -4.945 -5.349 7.038 1.00 74.94 110 GLU A C 1
ATOM 925 O O . GLU A 1 110 ? -4.115 -5.413 7.945 1.00 74.94 110 GLU A O 1
ATOM 930 N N . THR A 1 111 ? -5.954 -6.231 6.946 1.00 76.31 111 THR A N 1
ATOM 931 C CA . THR A 1 111 ? -6.185 -7.291 7.952 1.00 76.31 111 THR A CA 1
ATOM 932 C C . THR A 1 111 ? -5.083 -8.352 8.025 1.00 76.31 111 THR A C 1
ATOM 934 O O . THR A 1 111 ? -4.952 -9.031 9.044 1.00 76.31 111 THR A O 1
ATOM 937 N N . PHE A 1 112 ? -4.271 -8.497 6.974 1.00 76.75 112 PHE A N 1
ATOM 938 C CA . PHE A 1 112 ? -3.146 -9.435 6.951 1.00 76.75 112 PHE A CA 1
ATOM 939 C C . PHE A 1 112 ? -1.839 -8.832 7.477 1.00 76.75 112 PHE A C 1
ATOM 941 O O . PHE A 1 112 ? -0.873 -9.576 7.679 1.00 76.75 112 PHE A O 1
ATOM 948 N N . SER A 1 113 ? -1.798 -7.519 7.725 1.00 79.62 113 SER A N 1
ATOM 949 C CA . SER A 1 113 ? -0.609 -6.849 8.254 1.00 79.62 113 SER A CA 1
ATOM 950 C C . SER A 1 113 ? -0.209 -7.377 9.641 1.00 79.62 113 SER A C 1
ATOM 952 O O . SER A 1 113 ? -1.015 -7.925 10.407 1.00 79.62 113 SER A O 1
ATOM 954 N N . VAL A 1 114 ? 1.080 -7.262 9.966 1.00 83.06 114 VAL A N 1
ATOM 955 C CA . VAL A 1 114 ? 1.601 -7.660 11.284 1.00 83.06 114 VAL A CA 1
ATOM 956 C C . VAL A 1 114 ? 1.038 -6.727 12.355 1.00 83.06 114 VAL A C 1
ATOM 958 O O . VAL A 1 114 ? 0.608 -7.188 13.411 1.00 83.06 114 VAL A O 1
ATOM 961 N N . GLU A 1 115 ? 0.963 -5.444 12.027 1.00 87.25 115 GLU A N 1
ATOM 962 C CA . GLU A 1 115 ? 0.411 -4.359 12.824 1.00 87.25 115 GLU A CA 1
ATOM 963 C C . GLU A 1 115 ? -1.050 -4.640 13.174 1.00 87.25 115 GLU A C 1
ATOM 965 O O . GLU A 1 115 ? -1.406 -4.615 14.349 1.00 87.25 115 GLU A O 1
ATOM 970 N N . TYR A 1 116 ? -1.883 -5.013 12.194 1.00 87.69 116 TYR A N 1
ATOM 971 C CA . TYR A 1 116 ? -3.284 -5.359 12.448 1.00 87.69 116 TYR A CA 1
ATOM 972 C C . TYR A 1 116 ? -3.416 -6.489 13.471 1.00 87.69 116 TYR A C 1
ATOM 974 O O . TYR A 1 116 ? -4.225 -6.397 14.397 1.00 87.69 116 TYR A O 1
ATOM 982 N N . ARG A 1 117 ? -2.611 -7.552 13.339 1.00 87.69 117 ARG A N 1
ATOM 983 C CA . ARG A 1 117 ? -2.644 -8.688 14.275 1.00 87.69 117 ARG A CA 1
ATOM 984 C C . ARG A 1 117 ? -2.207 -8.289 15.679 1.00 87.69 117 ARG A C 1
ATOM 986 O O . ARG A 1 117 ? -2.835 -8.724 16.643 1.00 87.69 117 ARG A O 1
ATOM 993 N N . GLU A 1 118 ? -1.170 -7.467 15.800 1.00 91.75 118 GLU A N 1
ATOM 994 C CA . GLU A 1 118 ? -0.681 -7.019 17.105 1.00 91.75 118 GLU A CA 1
ATOM 995 C C . GLU A 1 118 ? -1.675 -6.074 17.784 1.00 91.75 118 GLU A C 1
ATOM 997 O O . GLU A 1 118 ? -1.993 -6.254 18.958 1.00 91.75 118 GLU A O 1
ATOM 1002 N N . ILE A 1 119 ? -2.269 -5.142 17.038 1.00 92.38 119 ILE A N 1
ATOM 1003 C CA . ILE A 1 119 ? -3.304 -4.240 17.556 1.00 92.38 119 ILE A CA 1
ATOM 1004 C C . ILE A 1 119 ? -4.536 -5.042 17.984 1.00 92.38 119 ILE A C 1
ATOM 1006 O O . ILE A 1 119 ? -5.069 -4.823 19.070 1.00 92.38 119 ILE A O 1
ATOM 1010 N N . HIS A 1 120 ? -4.958 -6.033 17.193 1.00 91.69 120 HIS A N 1
ATOM 1011 C CA . HIS A 1 120 ? -6.055 -6.923 17.573 1.00 91.69 120 HIS A CA 1
ATOM 1012 C C . HIS A 1 120 ? -5.747 -7.701 18.867 1.00 91.69 120 HIS A C 1
ATOM 1014 O O . HIS A 1 120 ? -6.623 -7.854 19.719 1.00 91.69 120 HIS A O 1
ATOM 1020 N N . ARG A 1 121 ? -4.498 -8.149 19.062 1.00 93.25 121 ARG A N 1
ATOM 1021 C CA . ARG A 1 121 ? -4.041 -8.797 20.303 1.00 93.25 121 ARG A CA 1
ATOM 1022 C C . ARG A 1 121 ? -4.075 -7.837 21.498 1.00 93.25 121 ARG A C 1
ATOM 1024 O O . ARG A 1 121 ? -4.508 -8.230 22.581 1.00 93.25 121 ARG A O 1
ATOM 1031 N N . LEU A 1 122 ? -3.644 -6.588 21.314 1.00 94.56 122 LEU A N 1
ATOM 1032 C CA . LEU A 1 122 ? -3.692 -5.548 22.348 1.00 94.56 122 LEU A CA 1
ATOM 1033 C C . LEU A 1 122 ? -5.135 -5.199 22.734 1.00 94.56 122 LEU A C 1
ATOM 1035 O O . LEU A 1 122 ? -5.429 -5.095 23.921 1.00 94.56 122 LEU A O 1
ATOM 1039 N N . LEU A 1 123 ? -6.051 -5.101 21.765 1.00 94.31 123 LEU A N 1
ATOM 1040 C CA . LEU A 1 123 ? -7.480 -4.864 22.011 1.00 94.31 123 LEU A CA 1
ATOM 1041 C C . LEU A 1 123 ? -8.128 -6.006 22.807 1.00 94.31 123 LEU A C 1
ATOM 1043 O O . LEU A 1 123 ? -8.908 -5.762 23.725 1.00 94.31 123 LEU A O 1
ATOM 1047 N N . GLN A 1 124 ? -7.762 -7.256 22.513 1.00 92.31 124 GLN A N 1
ATOM 1048 C CA . GLN A 1 124 ? -8.183 -8.405 23.320 1.00 92.31 124 GLN A CA 1
ATOM 1049 C C . GLN A 1 124 ? -7.622 -8.341 24.745 1.00 92.31 124 GLN A C 1
ATOM 1051 O O . GLN A 1 124 ? -8.347 -8.613 25.698 1.00 92.31 124 GLN A O 1
ATOM 1056 N N . SER A 1 125 ? -6.349 -7.966 24.901 1.00 91.81 125 SER A N 1
ATOM 1057 C CA . SER A 1 125 ? -5.726 -7.788 26.217 1.00 91.81 125 SER A CA 1
ATOM 1058 C C . SER A 1 125 ? -6.400 -6.676 27.023 1.00 91.81 125 SER A C 1
ATOM 1060 O O . SER A 1 125 ? -6.593 -6.842 28.222 1.00 91.81 125 SER A O 1
ATOM 1062 N N . LEU A 1 126 ? -6.788 -5.579 26.367 1.00 93.56 126 LEU A N 1
ATOM 1063 C CA . LEU A 1 126 ? -7.505 -4.461 26.978 1.00 93.56 126 LEU A CA 1
ATOM 1064 C C . LEU A 1 126 ? -8.873 -4.901 27.518 1.00 93.56 126 LEU A C 1
ATOM 1066 O O . LEU A 1 126 ? -9.198 -4.604 28.658 1.00 93.56 126 LEU A O 1
ATOM 1070 N N . MET A 1 127 ? -9.640 -5.676 26.744 1.00 90.12 127 MET A N 1
ATOM 1071 C CA . MET A 1 127 ? -10.937 -6.217 27.185 1.00 90.12 127 MET A CA 1
ATOM 1072 C C . MET A 1 127 ? -10.843 -7.158 28.394 1.00 90.12 127 MET A C 1
ATOM 1074 O O . MET A 1 127 ? -11.817 -7.319 29.123 1.00 90.12 127 MET A O 1
ATOM 1078 N N . MET A 1 128 ? -9.698 -7.818 28.574 1.00 88.75 128 MET A N 1
ATOM 1079 C CA . MET A 1 128 ? -9.455 -8.781 29.652 1.00 88.75 128 MET A CA 1
ATOM 1080 C C . MET A 1 128 ? -8.666 -8.180 30.823 1.00 88.75 128 MET A C 1
ATOM 1082 O O . MET A 1 128 ? -8.330 -8.906 31.762 1.00 88.75 128 MET A O 1
ATOM 1086 N N . ALA A 1 129 ? -8.320 -6.893 30.757 1.00 89.38 129 ALA A N 1
ATOM 1087 C CA . ALA A 1 129 ? -7.528 -6.228 31.778 1.00 89.38 129 ALA A CA 1
ATOM 1088 C C . ALA A 1 129 ? -8.289 -6.199 33.112 1.00 89.38 129 ALA A C 1
ATOM 1090 O O . ALA A 1 129 ? -9.478 -5.900 33.171 1.00 89.38 129 ALA A O 1
ATOM 1091 N N . GLY A 1 130 ? -7.594 -6.544 34.199 1.00 84.88 130 GLY A N 1
ATOM 1092 C CA . GLY A 1 130 ? -8.186 -6.626 35.539 1.00 84.88 130 GLY A CA 1
ATOM 1093 C C . GLY A 1 130 ? -8.058 -5.343 36.362 1.00 84.88 130 GLY A C 1
ATOM 1094 O O . GLY A 1 130 ? -8.374 -5.355 37.551 1.00 84.88 130 GLY A O 1
ATOM 1095 N N . GLY A 1 131 ? -7.530 -4.265 35.776 1.00 88.31 131 GLY A N 1
ATOM 1096 C CA . GLY A 1 131 ? -7.315 -2.999 36.465 1.00 88.31 131 GLY A CA 1
ATOM 1097 C C . GLY A 1 131 ? -6.722 -1.908 35.575 1.00 88.31 131 GLY A C 1
ATOM 1098 O O . GLY A 1 131 ? -6.075 -2.189 34.566 1.00 88.31 131 GLY A O 1
ATOM 1099 N N . GLU A 1 132 ? -6.904 -0.666 36.019 1.00 87.81 132 GLU A N 1
ATOM 1100 C CA . GLU A 1 132 ? -6.612 0.579 35.288 1.00 87.81 132 GLU A CA 1
ATOM 1101 C C . GLU A 1 132 ? -5.168 0.664 34.758 1.00 87.81 132 GLU A C 1
ATOM 1103 O O . GLU A 1 132 ? -4.924 1.129 33.650 1.00 87.81 132 GLU A O 1
ATOM 1108 N N . GLU A 1 133 ? -4.193 0.139 35.503 1.00 88.75 133 GLU A N 1
ATOM 1109 C CA . GLU A 1 133 ? -2.786 0.114 35.080 1.00 88.75 133 GLU A CA 1
ATOM 1110 C C . GLU A 1 133 ? -2.563 -0.748 33.822 1.00 88.75 133 GLU A C 1
ATOM 1112 O O . GLU A 1 133 ? -1.850 -0.353 32.901 1.00 88.75 133 GLU A O 1
ATOM 1117 N N . GLN A 1 134 ? -3.190 -1.926 33.750 1.00 86.19 134 GLN A N 1
ATOM 1118 C CA . GLN A 1 134 ? -3.065 -2.819 32.591 1.00 86.19 134 GLN A CA 1
ATOM 1119 C C . GLN A 1 134 ? -3.804 -2.260 31.373 1.00 86.19 134 GLN A C 1
ATOM 1121 O O . GLN A 1 134 ? -3.337 -2.420 30.242 1.00 86.19 134 GLN A O 1
ATOM 1126 N N . GLU A 1 135 ? -4.936 -1.595 31.608 1.00 90.69 135 GLU A N 1
ATOM 1127 C CA . GLU A 1 135 ? -5.687 -0.891 30.572 1.00 90.69 135 GLU A CA 1
ATOM 1128 C C . GLU A 1 135 ? -4.835 0.224 29.961 1.00 90.69 135 GLU A C 1
ATOM 1130 O O . GLU A 1 135 ? -4.634 0.241 28.745 1.00 90.69 135 GLU A O 1
ATOM 1135 N N . ASN A 1 136 ? -4.245 1.082 30.799 1.00 90.00 136 ASN A N 1
ATOM 1136 C CA . ASN A 1 136 ? -3.384 2.178 30.359 1.00 90.00 136 ASN A CA 1
ATOM 1137 C C . ASN A 1 136 ? -2.183 1.678 29.544 1.00 90.00 136 ASN A C 1
ATOM 1139 O O . ASN A 1 136 ? -1.920 2.205 28.466 1.00 90.00 136 ASN A O 1
ATOM 1143 N N . GLN A 1 137 ? -1.523 0.597 29.972 1.00 90.12 137 GLN A N 1
ATOM 1144 C CA . GLN A 1 137 ? -0.412 0.002 29.215 1.00 90.12 137 GLN A CA 1
ATOM 1145 C C . GLN A 1 137 ? -0.826 -0.516 27.830 1.00 90.12 137 GLN A C 1
ATOM 1147 O O . GLN A 1 137 ? -0.038 -0.459 26.883 1.00 90.12 137 GLN A O 1
ATOM 1152 N N . CYS A 1 138 ? -2.039 -1.060 27.691 1.00 89.69 138 CYS A N 1
ATOM 1153 C CA . CYS A 1 138 ? -2.550 -1.492 26.390 1.00 89.69 138 CYS A CA 1
ATOM 1154 C C . CYS A 1 138 ? -2.904 -0.285 25.515 1.00 89.69 138 CYS A C 1
ATOM 1156 O O . CYS A 1 138 ? -2.567 -0.277 24.332 1.00 89.69 138 CYS A O 1
ATOM 1158 N N . LEU A 1 139 ? -3.545 0.735 26.094 1.00 92.00 139 LEU A N 1
ATOM 1159 C CA . LEU A 1 139 ? -3.922 1.959 25.390 1.00 92.00 139 LEU A CA 1
ATOM 1160 C C . LEU A 1 139 ? -2.698 2.708 24.863 1.00 92.00 139 LEU A C 1
ATOM 1162 O O . LEU A 1 139 ? -2.689 3.071 23.692 1.00 92.00 139 LEU A O 1
ATOM 1166 N N . GLU A 1 140 ? -1.656 2.882 25.676 1.00 91.81 140 GLU A N 1
ATOM 1167 C CA . GLU A 1 140 ? -0.405 3.525 25.256 1.00 91.81 140 GLU A CA 1
ATOM 1168 C C . GLU A 1 140 ? 0.200 2.825 24.034 1.00 91.81 140 GLU A C 1
ATOM 1170 O O . GLU A 1 140 ? 0.459 3.473 23.022 1.00 91.81 140 GLU A O 1
ATOM 1175 N N . LYS A 1 141 ? 0.309 1.491 24.070 1.00 92.50 141 LYS A N 1
ATOM 1176 C CA . LYS A 1 141 ? 0.826 0.703 22.939 1.00 92.50 141 LYS A CA 1
ATOM 1177 C C . LYS A 1 141 ? -0.047 0.804 21.694 1.00 92.50 141 LYS A C 1
ATOM 1179 O O . LYS A 1 141 ? 0.478 0.847 20.592 1.00 92.50 141 LYS A O 1
ATOM 1184 N N . ILE A 1 142 ? -1.372 0.833 21.838 1.00 91.44 142 ILE A N 1
ATOM 1185 C CA . ILE A 1 142 ? -2.281 1.010 20.694 1.00 91.44 142 ILE A CA 1
ATOM 1186 C C . ILE A 1 142 ? -2.116 2.415 20.096 1.00 91.44 142 ILE A C 1
ATOM 1188 O O . ILE A 1 142 ? -2.109 2.562 18.875 1.00 91.44 142 ILE A O 1
ATOM 1192 N N . LEU A 1 143 ? -1.948 3.440 20.937 1.00 91.19 143 LEU A N 1
ATOM 1193 C CA . LEU A 1 143 ? -1.773 4.828 20.505 1.00 91.19 143 LEU A CA 1
ATOM 1194 C C . LEU A 1 1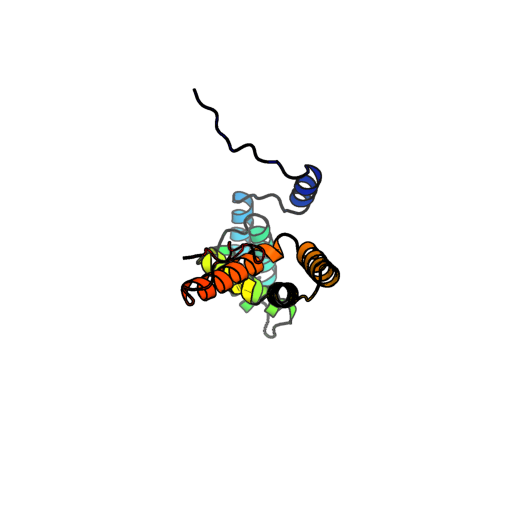43 ? -0.470 5.047 19.723 1.00 91.19 143 LEU A C 1
ATOM 1196 O O . LEU A 1 143 ? -0.451 5.899 18.834 1.00 91.19 143 LEU A O 1
ATOM 1200 N N . GLU A 1 144 ? 0.579 4.261 19.984 1.00 92.38 144 GLU A N 1
ATOM 1201 C CA . GLU A 1 144 ? 1.826 4.283 19.201 1.00 92.38 144 GLU A CA 1
ATOM 1202 C C . GLU A 1 144 ? 1.602 3.959 17.710 1.00 92.38 144 GLU A C 1
ATOM 1204 O O . GLU A 1 144 ? 2.321 4.482 16.860 1.00 92.38 144 GLU A O 1
ATOM 1209 N N . TYR A 1 145 ? 0.581 3.162 17.368 1.00 85.69 145 TYR A N 1
ATOM 1210 C CA . TYR A 1 145 ? 0.259 2.804 15.978 1.00 85.69 145 TYR A CA 1
ATOM 1211 C C . TYR A 1 145 ? -0.505 3.896 15.208 1.00 85.69 145 TYR A C 1
ATOM 1213 O O . TYR A 1 145 ? -0.637 3.798 13.986 1.00 85.69 145 TYR A O 1
ATOM 1221 N N . GLY A 1 146 ? -1.016 4.931 15.883 1.00 89.62 146 GLY A N 1
ATOM 1222 C CA . GLY A 1 146 ? -1.692 6.061 15.241 1.00 89.62 146 GLY A CA 1
ATOM 1223 C C . GLY A 1 146 ? -2.867 5.653 14.340 1.00 89.62 146 GLY A C 1
ATOM 1224 O O . GLY A 1 146 ? -3.803 4.982 14.775 1.00 89.62 146 GLY A O 1
ATOM 1225 N N . GLU A 1 147 ? -2.839 6.076 13.071 1.00 82.19 147 GLU A N 1
ATOM 1226 C CA . GLU A 1 147 ? -3.917 5.807 12.105 1.00 82.19 147 GLU A CA 1
ATOM 1227 C C . GLU A 1 147 ? -4.063 4.316 11.759 1.00 82.19 147 GLU A C 1
ATOM 1229 O O . GLU A 1 147 ? -5.177 3.857 11.503 1.00 82.19 147 GLU A O 1
ATOM 1234 N N . THR A 1 148 ? -2.980 3.538 11.843 1.00 81.69 148 THR A N 1
ATOM 1235 C CA . THR A 1 148 ? -2.973 2.088 11.577 1.00 81.69 148 THR A CA 1
ATOM 1236 C C . THR A 1 148 ? -3.859 1.313 12.559 1.00 81.69 148 THR A C 1
ATOM 1238 O O . THR A 1 148 ? -4.309 0.209 12.262 1.00 81.69 148 THR A O 1
ATOM 1241 N N . ALA A 1 149 ? -4.167 1.886 13.729 1.00 87.94 149 ALA A N 1
ATOM 1242 C CA . ALA A 1 149 ? -5.067 1.273 14.704 1.00 87.94 149 ALA A CA 1
ATOM 1243 C C . ALA A 1 149 ? -6.555 1.402 14.351 1.00 87.94 149 ALA A C 1
ATOM 1245 O O . ALA A 1 149 ? -7.367 0.625 14.856 1.00 87.94 149 ALA A O 1
ATOM 1246 N N . VAL A 1 150 ? -6.935 2.327 13.465 1.00 87.38 150 VAL A N 1
ATOM 1247 C CA . VAL A 1 150 ? -8.345 2.674 13.217 1.00 87.38 150 VAL A CA 1
ATOM 1248 C C . VAL A 1 150 ? -9.145 1.494 12.665 1.00 87.38 150 VAL A C 1
ATOM 1250 O O . VAL A 1 150 ? -10.226 1.192 13.175 1.00 87.38 150 VAL A O 1
ATOM 1253 N N . VAL A 1 151 ? -8.632 0.810 11.640 1.00 85.38 151 VAL A N 1
ATOM 1254 C CA . VAL A 1 151 ? -9.325 -0.329 11.016 1.00 85.38 151 VAL A CA 1
ATOM 1255 C C . VAL A 1 151 ? -9.427 -1.532 11.964 1.00 85.38 151 VAL A C 1
ATOM 1257 O O . VAL A 1 151 ? -10.549 -2.019 12.145 1.00 85.38 151 VAL A O 1
ATOM 1260 N N . PRO A 1 152 ? -8.345 -1.985 12.636 1.00 89.06 152 PRO A N 1
ATOM 1261 C CA . PRO A 1 152 ? -8.442 -3.012 13.673 1.00 89.06 152 PRO A CA 1
ATOM 1262 C C . PRO A 1 152 ? -9.471 -2.673 14.758 1.00 89.06 152 PRO A C 1
ATOM 1264 O O . PRO A 1 152 ? -10.284 -3.524 15.115 1.00 89.06 152 PRO A O 1
ATOM 1267 N N . MET A 1 153 ? -9.483 -1.428 15.248 1.00 90.62 153 MET A N 1
ATOM 1268 C CA . MET A 1 153 ? -10.427 -0.975 16.275 1.00 90.62 153 MET A CA 1
ATOM 1269 C C . MET A 1 153 ? -11.876 -1.006 15.787 1.00 90.62 153 MET A C 1
ATOM 1271 O O . MET A 1 153 ? -12.757 -1.474 16.508 1.00 90.62 153 MET A O 1
ATOM 1275 N N . LEU A 1 154 ? -12.141 -0.541 14.562 1.00 88.44 154 LEU A N 1
ATOM 1276 C CA . LEU A 1 154 ? -13.483 -0.570 13.982 1.00 88.44 154 LEU A CA 1
ATOM 1277 C C . LEU A 1 154 ? -13.981 -2.009 13.808 1.00 88.44 154 LEU A C 1
ATOM 1279 O O . LEU A 1 154 ? -15.118 -2.314 14.168 1.00 88.44 154 LEU A O 1
ATOM 1283 N N . HIS A 1 155 ? -13.135 -2.899 13.288 1.00 88.31 155 HIS A N 1
ATOM 1284 C CA . HIS A 1 155 ? -13.467 -4.317 13.165 1.00 88.31 155 HIS A CA 1
ATOM 1285 C C . HIS A 1 155 ? -13.730 -4.958 14.529 1.00 88.31 155 HIS A C 1
ATOM 1287 O O . HIS A 1 155 ? -14.692 -5.712 14.657 1.00 88.31 155 HIS A O 1
ATOM 1293 N N . PHE A 1 156 ? -12.936 -4.616 15.545 1.00 91.00 156 PHE A N 1
ATOM 1294 C CA . PHE A 1 156 ? -13.117 -5.104 16.910 1.00 91.00 156 PHE A CA 1
ATOM 1295 C C . PHE A 1 156 ? -14.433 -4.620 17.542 1.00 91.00 156 PHE A C 1
ATOM 1297 O O . PHE A 1 156 ? -15.166 -5.389 18.160 1.00 91.00 156 PHE A O 1
ATOM 1304 N N . LEU A 1 157 ? -14.794 -3.352 17.333 1.00 90.38 157 LEU A N 1
ATOM 1305 C CA . LEU A 1 157 ? -16.075 -2.810 17.786 1.00 90.38 157 LEU A CA 1
ATOM 1306 C C . LEU A 1 157 ? -17.260 -3.500 17.094 1.00 90.38 157 LEU A C 1
ATOM 1308 O O . LEU A 1 157 ? -18.265 -3.805 17.737 1.00 90.38 157 LEU A O 1
ATOM 1312 N N . LEU A 1 158 ? -17.154 -3.760 15.788 1.00 86.38 158 LEU A N 1
ATOM 1313 C CA . LEU A 1 158 ? -18.189 -4.462 15.028 1.00 86.38 158 LEU A CA 1
ATOM 1314 C C . LEU A 1 158 ? -18.344 -5.920 15.472 1.00 86.38 158 LEU A C 1
ATOM 1316 O O . LEU A 1 158 ? -19.473 -6.408 15.539 1.00 86.38 158 LEU A O 1
ATOM 1320 N N . SER A 1 159 ? -17.251 -6.609 15.808 1.00 86.44 159 SER A N 1
ATOM 1321 C CA . SER A 1 159 ? -17.329 -7.967 16.348 1.00 86.44 159 SER A CA 1
ATOM 1322 C C . SER A 1 159 ? -17.953 -7.990 17.744 1.00 86.44 159 SER A C 1
ATOM 1324 O O . SER A 1 159 ? -18.804 -8.844 17.987 1.00 86.44 159 SER A O 1
ATOM 1326 N N . ILE A 1 160 ? -17.661 -7.014 18.614 1.00 87.44 160 ILE A N 1
ATOM 1327 C CA . ILE A 1 160 ? -18.389 -6.846 19.886 1.00 87.44 160 ILE A CA 1
ATOM 1328 C C . ILE A 1 160 ? -19.878 -6.604 19.626 1.00 87.44 160 ILE A C 1
ATOM 1330 O O . ILE A 1 160 ? -20.713 -7.329 20.160 1.00 87.44 160 ILE A O 1
ATOM 1334 N N . LYS A 1 161 ? -20.233 -5.643 18.765 1.00 84.19 161 LYS A N 1
ATOM 1335 C CA . LYS A 1 161 ? -21.634 -5.342 18.429 1.00 84.19 161 LYS A CA 1
ATOM 1336 C C . LYS A 1 161 ? -22.378 -6.587 17.932 1.00 84.19 161 LYS A C 1
ATOM 1338 O O . LYS A 1 161 ? -23.485 -6.863 18.390 1.00 84.19 161 LYS A O 1
ATOM 1343 N N . SER A 1 162 ? -21.761 -7.375 17.055 1.00 82.19 162 SER A N 1
ATOM 1344 C CA . SER A 1 162 ? -22.344 -8.632 16.576 1.00 82.19 162 SER A CA 1
ATOM 1345 C C . SER A 1 162 ? -22.583 -9.636 17.708 1.00 82.19 162 SER A C 1
ATOM 1347 O O . SER A 1 162 ? -23.565 -10.371 17.657 1.00 82.19 162 SER A O 1
ATOM 1349 N N . LEU A 1 163 ? -21.708 -9.696 18.717 1.00 79.62 163 LEU A N 1
ATOM 1350 C CA . LEU A 1 163 ? -21.910 -10.546 19.896 1.00 79.62 163 LEU A CA 1
ATOM 1351 C C . LEU A 1 163 ? -23.075 -10.045 20.760 1.00 79.62 163 LEU A C 1
ATOM 1353 O O . LEU A 1 163 ? -23.827 -10.861 21.289 1.00 79.62 163 LEU A O 1
ATOM 1357 N N . THR A 1 164 ? -23.261 -8.726 20.866 1.00 71.75 164 THR A N 1
ATOM 1358 C CA . THR A 1 164 ? -24.391 -8.135 21.606 1.00 71.75 164 THR A CA 1
ATOM 1359 C C . THR A 1 164 ? -25.730 -8.353 20.903 1.00 71.75 164 THR A C 1
ATOM 1361 O O . THR A 1 164 ? -26.715 -8.683 21.548 1.00 71.75 164 THR A O 1
ATOM 1364 N N . GLU A 1 165 ? -25.776 -8.277 19.570 1.00 74.00 165 GLU A N 1
ATOM 1365 C CA . GLU A 1 165 ? -27.001 -8.531 18.794 1.00 74.00 165 GLU A CA 1
ATOM 1366 C C . GLU A 1 165 ? -27.438 -10.005 18.856 1.00 74.00 165 GLU A C 1
ATOM 1368 O O . GLU A 1 165 ? -28.615 -10.318 18.679 1.00 74.00 165 GLU A O 1
ATOM 1373 N N . GLN A 1 166 ? -26.501 -10.914 19.139 1.00 67.00 166 GLN A N 1
ATOM 1374 C CA . GLN A 1 166 ? -26.761 -12.342 19.336 1.00 67.00 166 GLN A CA 1
ATOM 1375 C C . GLN A 1 166 ? -27.141 -12.694 20.790 1.00 67.00 166 GLN A C 1
ATOM 1377 O O . GLN A 1 166 ? -27.595 -13.812 21.027 1.00 67.00 166 GLN A O 1
ATOM 1382 N N . ASN A 1 167 ? -27.008 -11.756 21.740 1.00 61.09 167 ASN A N 1
ATOM 1383 C CA . ASN A 1 167 ? -27.367 -11.909 23.156 1.00 61.09 167 ASN A CA 1
ATOM 1384 C C . ASN A 1 167 ? -28.309 -10.772 23.61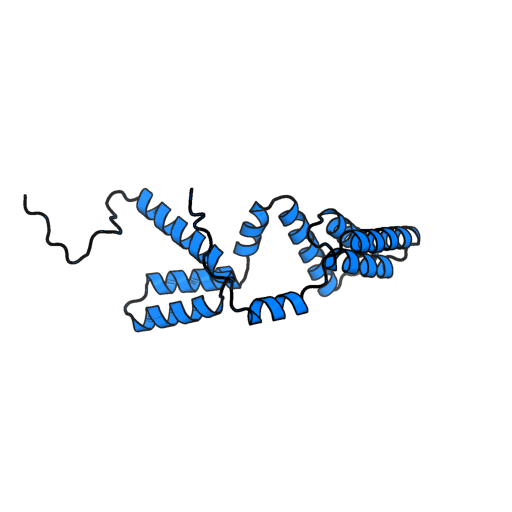0 1.00 61.09 167 ASN A C 1
ATOM 1386 O O . ASN A 1 167 ? -27.833 -9.743 24.089 1.00 61.09 167 ASN A O 1
ATOM 1390 N N . PRO A 1 168 ? -29.642 -10.954 23.517 1.00 58.53 168 PRO A N 1
ATOM 1391 C CA . PRO A 1 168 ? -30.620 -9.900 23.806 1.00 58.53 168 PRO A CA 1
ATOM 1392 C C . PRO A 1 168 ? -30.609 -9.365 25.250 1.00 58.53 168 PRO A C 1
ATOM 1394 O O . PRO A 1 168 ? -31.158 -8.294 25.489 1.00 58.53 168 PRO A O 1
ATOM 1397 N N . ASP A 1 169 ? -29.990 -10.084 26.191 1.00 58.72 169 ASP A N 1
ATOM 1398 C CA . ASP A 1 169 ? -29.893 -9.702 27.608 1.00 58.72 169 ASP A CA 1
ATOM 1399 C C . ASP A 1 169 ? -28.653 -8.842 27.936 1.00 58.72 169 ASP A C 1
ATOM 1401 O O . ASP A 1 169 ? -28.492 -8.396 29.071 1.00 58.72 169 ASP A O 1
ATOM 1405 N N . PHE A 1 170 ? -27.746 -8.617 26.977 1.00 55.47 170 PHE A N 1
ATOM 1406 C CA . PHE A 1 170 ? -26.548 -7.801 27.191 1.00 55.47 170 PHE A CA 1
ATOM 1407 C C . PHE A 1 170 ? -26.857 -6.318 26.937 1.00 55.47 170 PHE A C 1
ATOM 1409 O O . PHE A 1 170 ? -26.910 -5.878 25.788 1.00 55.47 170 PHE A O 1
ATOM 1416 N N . ASP A 1 171 ? -27.045 -5.547 28.012 1.00 59.34 171 ASP A N 1
ATOM 1417 C CA . ASP A 1 171 ? -27.182 -4.087 27.964 1.00 59.34 171 ASP A CA 1
ATOM 1418 C C . ASP A 1 171 ? -25.821 -3.402 28.219 1.00 59.34 171 ASP A C 1
ATOM 1420 O O . ASP A 1 171 ? -25.377 -3.318 29.365 1.00 59.34 171 ASP A O 1
ATOM 1424 N N . PRO A 1 172 ? -25.135 -2.876 27.187 1.00 50.31 172 PRO A N 1
ATOM 1425 C CA . PRO A 1 172 ? -23.854 -2.188 27.358 1.00 50.31 172 PRO A CA 1
ATOM 1426 C C . PRO A 1 172 ? -23.975 -0.834 28.081 1.00 50.31 172 PRO A C 1
ATOM 1428 O O . PRO A 1 172 ? -22.952 -0.222 28.388 1.00 50.31 172 PRO A O 1
ATOM 1431 N N . GLY A 1 173 ? -25.198 -0.341 28.316 1.00 52.72 173 GLY A N 1
ATOM 1432 C CA . GLY A 1 173 ? -25.486 0.899 29.035 1.00 52.72 173 GLY A CA 1
ATOM 1433 C C . GLY A 1 173 ? -25.930 0.704 30.486 1.00 52.72 173 GLY A C 1
ATOM 1434 O O . GLY A 1 173 ? -26.125 1.704 31.182 1.00 52.72 173 GLY A O 1
ATOM 1435 N N . SER A 1 174 ? -26.089 -0.536 30.963 1.00 51.91 174 SER A N 1
ATOM 1436 C CA . SER A 1 174 ? -26.486 -0.780 32.348 1.00 51.91 174 SER A CA 1
ATOM 1437 C C . SER A 1 174 ? -25.312 -0.473 33.276 1.00 51.91 174 SER A C 1
ATOM 1439 O O . SER A 1 174 ? -24.338 -1.225 33.330 1.00 51.91 174 SER A O 1
ATOM 1441 N N . ASP A 1 175 ? -25.393 0.642 34.003 1.00 47.50 175 ASP A N 1
ATOM 1442 C CA . ASP A 1 175 ? -24.469 0.937 35.097 1.00 47.50 175 ASP A CA 1
ATOM 1443 C C . ASP A 1 175 ? -24.540 -0.226 36.107 1.00 47.50 175 ASP A C 1
ATOM 1445 O O . ASP A 1 175 ? -25.624 -0.468 36.657 1.00 47.50 175 ASP A O 1
ATOM 1449 N N . PRO A 1 176 ? -23.429 -0.946 36.373 1.00 53.56 176 PRO A N 1
ATOM 1450 C CA . PRO A 1 176 ? -23.401 -2.070 37.313 1.00 53.56 176 PRO A CA 1
ATOM 1451 C C . PRO A 1 176 ? -23.775 -1.663 38.749 1.00 53.56 176 PRO A C 1
ATOM 1453 O O . PRO A 1 176 ? -23.987 -2.525 39.602 1.00 53.56 176 PRO A O 1
ATOM 1456 N N . SER A 1 177 ? -23.883 -0.358 39.015 1.00 50.66 177 SER A N 1
ATOM 1457 C CA . SER A 1 177 ? -24.303 0.233 40.288 1.00 50.66 177 SER A CA 1
ATOM 1458 C C . SER A 1 177 ? -25.814 0.483 40.388 1.00 50.66 177 SER A C 1
ATOM 1460 O O . SER A 1 177 ? -26.289 0.916 41.441 1.00 50.66 177 SER A O 1
ATOM 1462 N N . SER A 1 178 ? -26.585 0.248 39.322 1.00 47.56 178 SER A N 1
ATOM 1463 C CA . SER A 1 178 ? -28.029 0.503 39.322 1.00 47.56 178 SER A CA 1
ATOM 1464 C C . SER A 1 178 ? -28.757 -0.544 40.171 1.00 47.56 178 SER A C 1
ATOM 1466 O O . SER A 1 178 ? -28.669 -1.738 39.871 1.00 47.56 178 SER A O 1
ATOM 1468 N N . PRO A 1 179 ? -29.487 -0.151 41.232 1.00 40.81 179 PRO A N 1
ATOM 1469 C CA . PRO A 1 179 ? -30.232 -1.113 42.028 1.00 40.81 179 PRO A CA 1
ATOM 1470 C C . PRO A 1 179 ? -31.342 -1.748 41.177 1.00 40.81 179 PRO A C 1
ATOM 1472 O O . PRO A 1 179 ? -31.922 -1.071 40.321 1.00 40.81 179 PRO A O 1
ATOM 1475 N N . PRO A 1 180 ? -31.670 -3.034 41.407 1.00 43.41 180 PRO A N 1
ATOM 1476 C CA . PRO A 1 180 ? -32.728 -3.697 40.663 1.00 43.41 180 PRO A CA 1
ATOM 1477 C C . PRO A 1 180 ? -34.047 -2.952 40.874 1.00 43.41 180 PRO A C 1
ATOM 1479 O O . PRO A 1 180 ? -34.414 -2.622 42.004 1.00 43.41 180 PRO A O 1
ATOM 1482 N N . LEU A 1 181 ? -34.757 -2.691 39.774 1.00 46.06 181 LEU A N 1
ATOM 1483 C CA . LEU A 1 181 ? -36.113 -2.155 39.802 1.00 46.06 181 LEU A CA 1
ATOM 1484 C C . LEU A 1 181 ? -37.004 -3.142 40.562 1.00 46.06 181 LEU A C 1
ATOM 1486 O O . LEU A 1 181 ? -37.363 -4.206 40.061 1.00 46.06 181 LEU A O 1
ATOM 1490 N N . SER A 1 182 ? -37.329 -2.785 41.801 1.00 42.94 182 SER A N 1
ATOM 1491 C CA . SER A 1 182 ? -38.300 -3.485 42.633 1.00 42.94 182 SER A CA 1
ATOM 1492 C C . SER A 1 182 ? -39.666 -3.461 41.946 1.00 42.94 182 SER A C 1
ATOM 1494 O O . SER A 1 182 ? -40.225 -2.379 41.747 1.00 42.94 182 SER A O 1
ATOM 1496 N N . SER A 1 183 ? -40.170 -4.641 41.578 1.00 47.56 183 SER A N 1
ATOM 1497 C CA . SER A 1 183 ? -41.582 -4.885 41.247 1.00 47.56 183 SER A CA 1
ATOM 1498 C C . SER A 1 183 ? -42.384 -5.204 42.502 1.00 47.56 183 SER A C 1
ATOM 1500 O O . SER A 1 183 ? -41.801 -5.839 43.412 1.00 47.56 183 SER A O 1
#